Protein AF-A0A926ENS4-F1 (afdb_monomer)

Mean predicted aligned error: 11.13 Å

Radius of gyration: 19.68 Å; Cα contacts (8 Å, |Δi|>4): 0; chains: 1; bounding box: 40×20×49 Å

Sequence (47 aa):
MKKILLYISSLVASFAFIVTSSNVNTTCAFLIHQPKLPQGAEKLSKH

Solvent-accessible surface area (backbone atoms only — not comparable to full-atom values): 2923 Å² total; per-residue (Å²): 109,71,67,57,52,52,52,52,53,49,51,52,51,55,48,52,50,52,54,54,61,45,56,72,49,46,60,55,52,51,61,71,68,49,71,80,80,60,91,71,54,73,76,72,55,91,121

InterPro domains:
  IPR009229 AgrD, cyclic lactone autoinducer peptide [TIGR04223] (8-40)

Secondary structure (DSSP, 8-state):
-HHHHHHHHHHHHHHHHHHHHHHHHHHHHHHHSPPPPPTTGGGGS--

Structure (mmCIF, N/CA/C/O backbone):
data_AF-A0A926ENS4-F1
#
_entry.id   AF-A0A926ENS4-F1
#
loop_
_atom_site.group_PDB
_atom_site.id
_atom_site.type_symbol
_atom_site.label_atom_id
_atom_site.label_alt_id
_atom_site.label_comp_id
_atom_site.label_asym_id
_atom_site.label_entity_id
_atom_site.label_seq_id
_atom_site.pdbx_PDB_ins_code
_atom_site.Cartn_x
_atom_site.Cartn_y
_atom_site.Cartn_z
_atom_site.occupancy
_atom_site.B_iso_or_equiv
_atom_site.auth_seq_id
_atom_site.auth_comp_id
_atom_site.auth_asym_id
_atom_site.auth_atom_id
_atom_site.pdbx_PDB_model_num
ATOM 1 N N . MET A 1 1 ? -23.065 1.595 20.357 1.00 60.19 1 MET A N 1
ATOM 2 C CA . MET A 1 1 ? -23.088 2.462 19.155 1.00 60.19 1 MET A CA 1
ATOM 3 C C . MET A 1 1 ? -21.798 3.277 18.993 1.00 60.19 1 MET A C 1
ATOM 5 O O . MET A 1 1 ? -20.983 2.896 18.169 1.00 60.19 1 MET A O 1
ATOM 9 N N . LYS A 1 2 ? -21.530 4.322 19.800 1.00 80.75 2 LYS A N 1
ATOM 10 C CA . LYS A 1 2 ? -20.368 5.229 19.600 1.00 80.75 2 LYS A CA 1
ATOM 11 C C . LYS A 1 2 ? -18.982 4.551 19.633 1.00 80.75 2 LYS A C 1
ATOM 13 O O . LYS A 1 2 ? -18.146 4.857 18.797 1.00 80.75 2 LYS A O 1
ATOM 18 N N . LYS A 1 3 ? -18.749 3.592 20.541 1.00 88.31 3 LYS A N 1
ATOM 19 C CA . LYS A 1 3 ? -17.474 2.841 20.614 1.00 88.31 3 LYS A CA 1
ATOM 20 C C . LYS A 1 3 ? 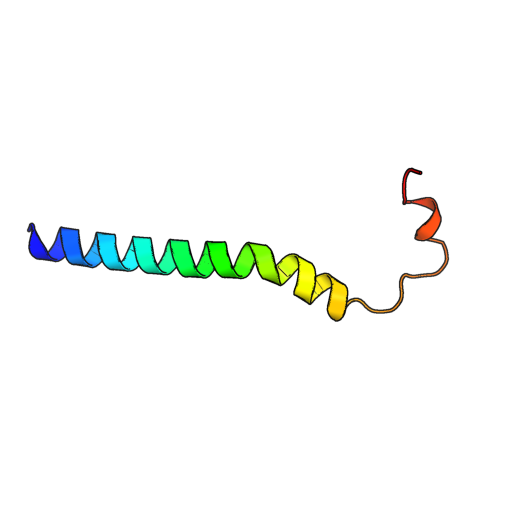-17.202 1.979 19.376 1.00 88.31 3 LYS A C 1
ATOM 22 O O . LYS A 1 3 ? -16.070 1.907 18.925 1.00 88.31 3 LYS A O 1
ATOM 27 N N . ILE A 1 4 ? -18.245 1.355 18.827 1.00 94.00 4 ILE A N 1
ATOM 28 C CA . ILE A 1 4 ? -18.146 0.522 17.619 1.00 94.00 4 ILE A CA 1
ATOM 29 C C . ILE A 1 4 ? -17.818 1.404 16.414 1.00 94.00 4 ILE A C 1
ATOM 31 O O . ILE A 1 4 ? -16.921 1.079 15.647 1.00 94.00 4 ILE A O 1
ATOM 35 N N . LEU A 1 5 ? -18.485 2.557 16.300 1.00 94.81 5 LEU A N 1
ATOM 36 C CA . LEU A 1 5 ? -18.199 3.535 15.252 1.00 94.81 5 LEU A CA 1
ATOM 37 C C . LEU A 1 5 ? -16.739 4.013 15.311 1.00 94.81 5 LEU A C 1
ATOM 39 O O . LEU A 1 5 ? -16.064 3.997 14.289 1.00 94.81 5 LEU A O 1
ATOM 43 N N . LEU A 1 6 ? -16.244 4.360 16.507 1.00 95.50 6 LEU A N 1
ATOM 44 C CA . LEU A 1 6 ? -14.854 4.786 16.716 1.00 95.50 6 LEU A CA 1
ATOM 45 C C . LEU A 1 6 ? -13.841 3.692 16.350 1.00 95.50 6 LEU A C 1
ATOM 47 O O . LEU A 1 6 ? -12.819 3.976 15.727 1.00 95.50 6 LEU A O 1
ATOM 51 N N . TYR A 1 7 ? -14.138 2.439 16.701 1.00 95.75 7 TYR A N 1
ATOM 52 C CA . TYR A 1 7 ? -13.290 1.298 16.363 1.00 95.75 7 TYR A CA 1
ATOM 53 C C . TYR A 1 7 ? -13.203 1.089 14.847 1.00 95.75 7 TYR A C 1
ATOM 55 O O . TYR A 1 7 ? -12.107 0.989 14.300 1.00 95.75 7 TYR A O 1
ATOM 63 N N . ILE A 1 8 ? -14.345 1.113 14.153 1.00 96.25 8 ILE A N 1
ATOM 64 C CA . ILE A 1 8 ? -14.397 0.975 12.691 1.00 96.25 8 ILE A CA 1
ATOM 65 C C 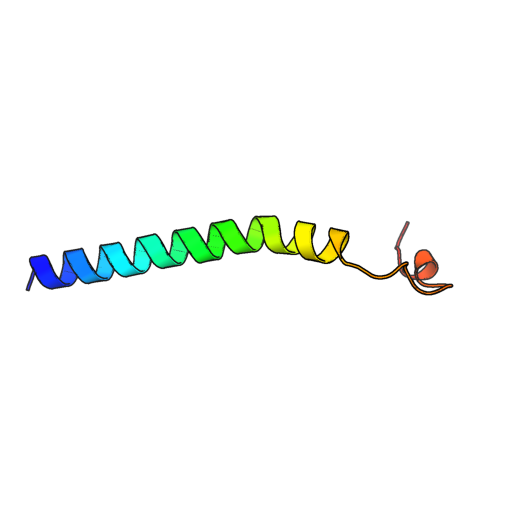. ILE A 1 8 ? -13.669 2.140 12.015 1.00 96.25 8 ILE A C 1
ATOM 67 O O . ILE A 1 8 ? -12.857 1.909 11.123 1.00 96.25 8 ILE A O 1
ATOM 71 N N . SER A 1 9 ? -13.891 3.382 12.458 1.00 94.88 9 SER A N 1
ATOM 72 C CA . SER A 1 9 ? -13.191 4.539 11.889 1.00 94.88 9 SER A CA 1
ATOM 73 C C . SER A 1 9 ? -11.680 4.464 12.094 1.00 94.88 9 SER A C 1
ATOM 75 O O . SER A 1 9 ? -10.930 4.809 11.186 1.00 94.88 9 SER A O 1
ATOM 77 N N . SER A 1 10 ? -11.225 3.968 13.248 1.00 95.38 10 SER A N 1
ATOM 78 C CA . SER A 1 10 ? -9.797 3.778 13.502 1.00 95.38 10 SER A CA 1
ATOM 79 C C . SER A 1 10 ? -9.209 2.701 12.593 1.00 95.38 10 SER A C 1
ATOM 81 O O . SER A 1 10 ? -8.124 2.899 12.056 1.00 95.38 10 SER A O 1
ATOM 83 N N . LEU A 1 11 ? -9.924 1.592 12.385 1.00 97.19 11 LEU A N 1
ATOM 84 C CA . LEU A 1 11 ? -9.487 0.513 11.500 1.00 97.19 11 LEU A CA 1
ATOM 85 C C . LEU A 1 11 ? -9.341 1.005 10.052 1.00 97.19 11 LEU A C 1
ATOM 87 O O . LEU A 1 11 ? -8.321 0.764 9.407 1.00 97.19 11 LEU A O 1
ATOM 91 N N . VAL A 1 12 ? -10.343 1.742 9.563 1.00 97.06 12 VAL A N 1
ATOM 92 C CA . VAL A 1 12 ? -10.345 2.318 8.210 1.00 97.06 1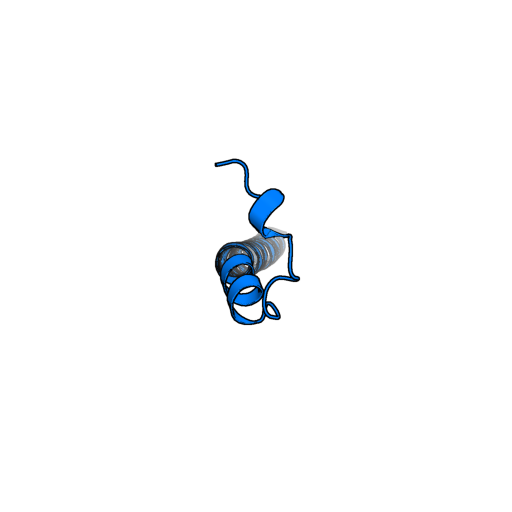2 VAL A CA 1
ATOM 93 C C . VAL A 1 12 ? -9.222 3.343 8.048 1.00 97.06 12 VAL A C 1
ATOM 95 O O . VAL A 1 12 ? -8.520 3.313 7.039 1.00 97.06 12 VAL A O 1
ATOM 98 N N . ALA A 1 13 ? -9.001 4.209 9.041 1.00 96.12 13 ALA A N 1
ATOM 99 C CA . ALA A 1 13 ? -7.921 5.194 9.006 1.00 96.12 13 ALA A CA 1
ATOM 100 C C . ALA A 1 13 ? -6.534 4.532 8.962 1.00 96.12 13 ALA A C 1
ATOM 102 O O . ALA A 1 13 ? -5.700 4.902 8.134 1.00 96.12 13 ALA A O 1
ATOM 103 N N . SER A 1 14 ? -6.294 3.516 9.798 1.00 95.81 14 SER A N 1
ATOM 104 C CA . SER A 1 14 ? -5.041 2.752 9.781 1.00 95.81 14 SER A CA 1
ATOM 105 C C . SER A 1 14 ? -4.826 2.033 8.449 1.00 95.81 14 SER A C 1
ATOM 107 O O . SER A 1 14 ? -3.719 2.047 7.914 1.00 95.81 14 SER A O 1
ATOM 109 N N . PHE A 1 15 ? -5.879 1.451 7.874 1.00 94.69 15 PHE A N 1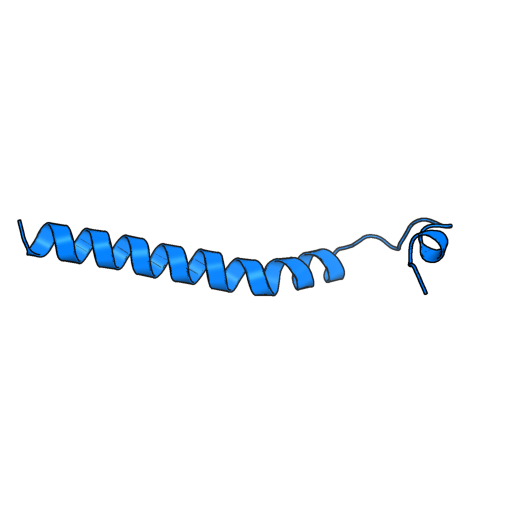
ATOM 110 C CA . PHE A 1 15 ? -5.795 0.792 6.575 1.00 94.69 15 PHE A CA 1
ATOM 111 C C . PHE A 1 15 ? -5.479 1.781 5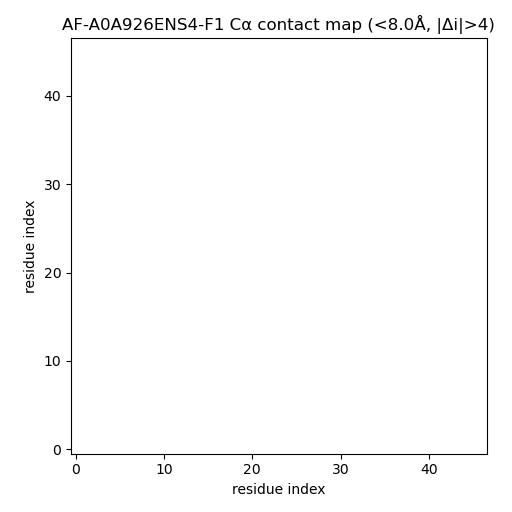.443 1.00 94.69 15 PHE A C 1
ATOM 113 O O . PHE A 1 15 ? -4.565 1.544 4.653 1.00 94.69 15 PHE A O 1
ATOM 120 N N . ALA A 1 16 ? -6.167 2.926 5.404 1.00 93.50 16 ALA A N 1
ATOM 121 C CA . ALA A 1 16 ? -5.909 3.985 4.430 1.00 93.50 16 ALA A CA 1
ATOM 122 C C . ALA A 1 16 ? -4.468 4.513 4.519 1.00 93.50 16 ALA A C 1
ATOM 124 O O . ALA A 1 16 ? -3.831 4.739 3.488 1.00 93.50 16 ALA A O 1
ATOM 125 N N . PHE A 1 17 ? -3.932 4.657 5.735 1.00 90.69 17 PHE A N 1
ATOM 126 C CA . PHE A 1 17 ? -2.541 5.046 5.955 1.00 90.69 17 PHE A CA 1
ATOM 127 C C . PHE A 1 17 ? -1.557 4.018 5.379 1.00 90.69 17 PHE A C 1
ATOM 129 O O . PHE A 1 17 ? -0.654 4.394 4.632 1.00 90.69 17 PHE A O 1
ATOM 136 N N . ILE A 1 18 ? -1.760 2.724 5.653 1.00 90.44 18 ILE A N 1
ATOM 137 C CA . ILE A 1 18 ? -0.905 1.641 5.137 1.00 90.44 18 ILE A CA 1
ATOM 138 C C . ILE A 1 18 ? -0.936 1.594 3.606 1.00 90.44 18 ILE A C 1
ATOM 140 O O . ILE A 1 18 ? 0.120 1.545 2.975 1.00 90.44 18 ILE A O 1
ATOM 144 N N . VAL A 1 19 ? -2.124 1.635 2.998 1.00 87.94 19 VAL A N 1
ATOM 145 C CA . VAL A 1 19 ? -2.279 1.606 1.533 1.00 87.94 19 VAL A CA 1
ATOM 146 C C . VAL A 1 19 ? -1.627 2.827 0.889 1.00 87.94 19 VAL A C 1
ATOM 148 O O . VAL A 1 19 ? -0.903 2.688 -0.096 1.00 87.94 19 VAL A O 1
ATOM 151 N N . THR A 1 20 ? -1.831 4.015 1.463 1.00 85.06 20 THR A N 1
ATOM 152 C CA . THR A 1 20 ? -1.241 5.255 0.941 1.00 85.06 20 THR A CA 1
ATOM 153 C C . THR A 1 20 ? 0.278 5.221 1.054 1.00 85.06 20 THR A C 1
ATOM 155 O O . THR A 1 20 ? 0.958 5.449 0.062 1.00 85.06 20 THR A O 1
ATOM 158 N N . SER A 1 21 ? 0.817 4.858 2.221 1.00 80.69 21 SER A N 1
ATOM 159 C CA . SER A 1 21 ? 2.264 4.737 2.438 1.00 80.69 21 SER A CA 1
ATOM 160 C C . SER A 1 21 ? 2.904 3.674 1.538 1.00 80.69 21 SER A C 1
ATOM 162 O O . SER A 1 21 ? 4.008 3.881 1.034 1.00 80.69 21 SER A O 1
ATOM 164 N N . SER A 1 22 ? 2.194 2.573 1.279 1.00 78.50 22 SER A N 1
ATOM 165 C CA . SER A 1 22 ? 2.653 1.535 0.356 1.00 78.50 22 SER A CA 1
ATOM 166 C C . SER A 1 22 ? 2.686 2.047 -1.083 1.00 78.50 22 SER A C 1
ATOM 16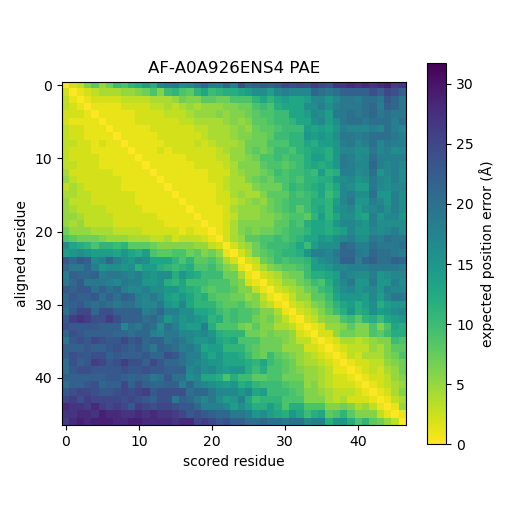8 O O . SER A 1 22 ? 3.675 1.807 -1.767 1.00 78.50 22 SER A O 1
ATOM 170 N N . ASN A 1 23 ? 1.673 2.802 -1.534 1.00 66.94 23 ASN A N 1
ATOM 171 C CA . ASN A 1 23 ? 1.586 3.251 -2.930 1.00 66.94 23 ASN A CA 1
ATOM 172 C C . ASN A 1 23 ? 2.770 4.141 -3.348 1.00 66.94 23 ASN A C 1
ATOM 174 O O . ASN A 1 23 ? 3.301 3.971 -4.449 1.00 66.94 23 ASN A O 1
ATOM 178 N N . VAL A 1 24 ? 3.230 5.028 -2.453 1.00 60.88 24 VAL A N 1
ATOM 179 C CA . VAL A 1 24 ? 4.275 6.010 -2.789 1.00 60.88 24 VAL A CA 1
ATOM 180 C C . VAL A 1 24 ? 5.622 5.314 -2.966 1.00 60.88 24 VAL A C 1
ATOM 182 O O . VAL A 1 24 ? 6.434 5.716 -3.795 1.00 60.88 24 VAL A O 1
ATOM 185 N N . ASN A 1 25 ? 5.831 4.222 -2.228 1.00 60.41 25 ASN A N 1
ATOM 186 C CA . ASN A 1 25 ? 7.067 3.448 -2.246 1.00 60.41 25 ASN A CA 1
ATOM 187 C C . ASN A 1 25 ? 7.034 2.261 -3.218 1.00 60.41 25 ASN A C 1
ATOM 189 O O . ASN A 1 25 ? 8.096 1.821 -3.661 1.00 60.41 25 ASN A O 1
ATOM 193 N N . THR A 1 26 ? 5.861 1.744 -3.601 1.00 59.19 26 THR A N 1
ATOM 194 C CA . THR A 1 26 ? 5.777 0.623 -4.551 1.00 59.19 26 THR A CA 1
ATOM 195 C C . THR A 1 26 ? 6.199 1.008 -5.959 1.00 59.19 26 THR A C 1
ATOM 197 O O . THR A 1 26 ? 6.819 0.188 -6.627 1.00 59.19 26 THR A O 1
ATOM 200 N N . THR A 1 27 ? 5.948 2.242 -6.408 1.00 58.78 27 THR A N 1
ATOM 201 C CA . THR A 1 27 ? 6.433 2.707 -7.720 1.00 58.78 27 THR A CA 1
ATOM 202 C C . THR A 1 27 ? 7.962 2.672 -7.766 1.00 58.78 27 THR A C 1
ATOM 204 O O . THR A 1 27 ? 8.544 2.181 -8.729 1.00 58.78 27 THR A O 1
ATOM 207 N N . CYS A 1 28 ? 8.619 3.088 -6.680 1.00 57.75 28 CYS A N 1
ATOM 208 C CA . CYS A 1 28 ? 10.069 3.002 -6.531 1.00 57.75 28 CYS A CA 1
ATOM 209 C C . CYS A 1 28 ? 10.553 1.544 -6.454 1.00 57.75 28 CYS A C 1
ATOM 211 O O . CYS A 1 28 ? 11.513 1.185 -7.130 1.00 57.75 28 CYS A O 1
ATOM 213 N N . ALA A 1 29 ? 9.873 0.679 -5.694 1.00 61.19 29 ALA A N 1
ATOM 214 C CA . ALA A 1 29 ? 10.222 -0.742 -5.601 1.00 61.19 29 ALA A CA 1
ATOM 215 C C . ALA A 1 29 ? 10.075 -1.479 -6.946 1.00 61.19 29 ALA A C 1
ATOM 217 O O . ALA A 1 29 ? 10.901 -2.328 -7.284 1.00 61.19 29 ALA A O 1
ATOM 218 N N . PHE A 1 30 ? 9.062 -1.122 -7.740 1.00 60.47 30 PHE A N 1
ATOM 219 C CA . PHE A 1 30 ? 8.841 -1.673 -9.075 1.00 60.47 30 PHE A CA 1
ATOM 220 C C . PHE A 1 30 ? 9.934 -1.239 -10.059 1.00 60.47 30 PHE A C 1
ATOM 222 O O . PHE A 1 30 ? 10.362 -2.036 -10.887 1.00 60.47 30 PHE A O 1
ATOM 229 N N . LEU A 1 31 ? 10.436 -0.006 -9.933 1.00 61.44 31 LEU A N 1
ATOM 230 C CA . LEU A 1 31 ? 11.586 0.477 -10.702 1.00 61.44 31 L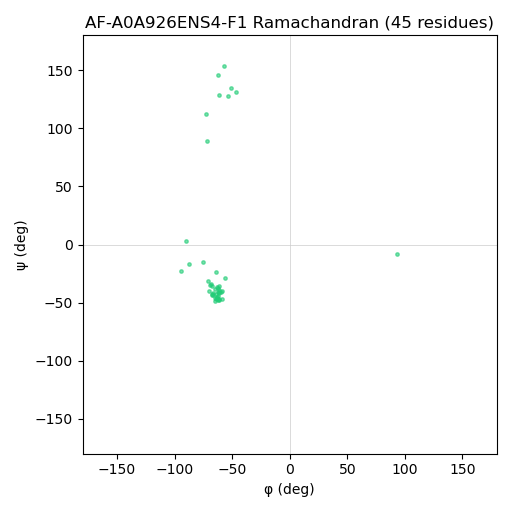EU A CA 1
ATOM 231 C C . LEU A 1 31 ? 12.898 -0.215 -10.291 1.00 61.44 31 LEU A C 1
ATOM 233 O O . LEU A 1 31 ? 13.734 -0.475 -11.149 1.00 61.44 31 LEU A O 1
ATOM 237 N N . ILE A 1 32 ? 13.077 -0.554 -9.008 1.00 65.25 32 ILE A N 1
ATOM 238 C CA . ILE A 1 32 ? 14.292 -1.226 -8.506 1.00 65.25 32 ILE A CA 1
ATOM 239 C C . ILE A 1 32 ? 14.382 -2.682 -8.988 1.00 65.25 32 ILE A C 1
ATOM 241 O O . ILE A 1 32 ? 15.466 -3.143 -9.339 1.00 65.25 32 ILE A O 1
ATOM 245 N N . HIS A 1 33 ? 13.260 -3.408 -9.025 1.00 71.62 33 HIS A N 1
ATOM 246 C CA . HIS A 1 33 ? 13.215 -4.790 -9.519 1.00 71.62 33 HIS A CA 1
ATOM 247 C C . HIS A 1 33 ? 12.941 -4.905 -11.020 1.00 71.62 33 HIS A C 1
ATOM 249 O O . HIS A 1 33 ? 12.821 -6.028 -11.522 1.00 71.62 33 HIS A O 1
ATOM 255 N N . GLN A 1 34 ? 12.839 -3.788 -11.749 1.00 68.50 34 GLN A N 1
ATOM 256 C CA . GLN A 1 34 ? 12.610 -3.869 -13.182 1.00 68.50 34 GLN A CA 1
ATOM 257 C C . GLN A 1 34 ? 13.788 -4.597 -13.849 1.00 68.50 34 GLN A C 1
ATOM 259 O O . GLN A 1 34 ? 14.949 -4.229 -13.638 1.00 68.50 34 GLN A O 1
ATOM 264 N N . PRO A 1 35 ? 13.520 -5.635 -14.666 1.00 73.38 35 PRO A N 1
ATOM 265 C CA . PRO A 1 35 ? 14.547 -6.176 -15.539 1.00 73.38 35 PRO A CA 1
ATOM 266 C C . PRO A 1 35 ? 15.067 -5.050 -16.437 1.00 73.38 35 PRO A C 1
ATOM 268 O O . PRO A 1 35 ? 14.354 -4.081 -16.707 1.00 73.38 35 PRO A O 1
ATOM 271 N N . LYS A 1 36 ? 16.316 -5.172 -16.903 1.00 75.12 36 LYS A N 1
ATOM 272 C CA . LYS A 1 36 ? 16.904 -4.197 -17.834 1.00 75.12 36 LYS A CA 1
ATOM 273 C C . LYS A 1 36 ? 15.908 -3.898 -18.956 1.00 75.12 36 LYS A C 1
ATOM 275 O O . LYS A 1 36 ? 15.3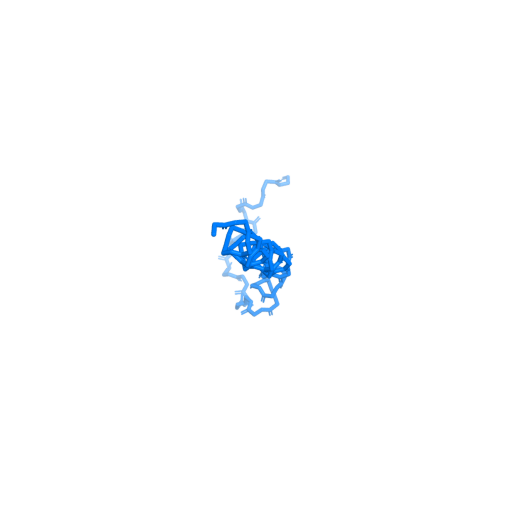52 -4.835 -19.532 1.00 75.12 36 LYS A O 1
ATOM 280 N N . LEU A 1 37 ? 15.686 -2.610 -19.236 1.00 77.50 37 LEU A N 1
ATOM 281 C CA . LEU A 1 37 ? 14.751 -2.189 -20.276 1.00 77.50 37 LEU A CA 1
ATOM 282 C C . LEU A 1 37 ? 15.057 -2.933 -21.589 1.00 77.50 37 LEU A C 1
ATOM 284 O O . LEU A 1 37 ? 16.230 -3.041 -21.964 1.00 77.50 37 LEU A O 1
ATOM 288 N N . PRO A 1 38 ? 14.035 -3.458 -22.288 1.00 81.56 38 PRO A N 1
ATOM 289 C CA . PRO A 1 38 ? 14.245 -4.144 -23.554 1.00 81.56 38 PRO A CA 1
ATOM 290 C C . PRO A 1 38 ? 14.829 -3.178 -24.594 1.00 81.56 38 PRO A C 1
ATOM 292 O O . PRO A 1 38 ? 14.503 -1.988 -24.606 1.00 81.56 38 PRO A O 1
ATOM 295 N N . GLN A 1 39 ? 15.695 -3.693 -25.475 1.00 83.25 39 GLN A N 1
ATOM 296 C CA . GLN A 1 39 ? 16.311 -2.900 -26.546 1.00 83.25 39 GLN A CA 1
ATOM 297 C C . GLN A 1 39 ? 15.223 -2.190 -27.371 1.00 83.25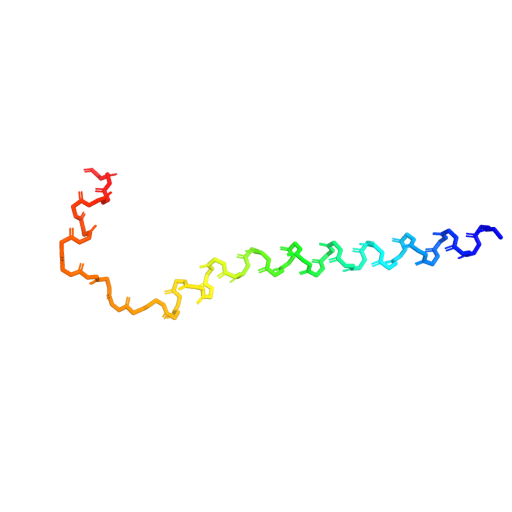 39 GLN A C 1
ATOM 299 O O . GLN A 1 39 ? 14.270 -2.825 -27.821 1.00 83.25 39 GLN A O 1
ATOM 304 N N . GLY A 1 40 ? 15.348 -0.871 -27.550 1.00 78.88 40 GLY A N 1
ATOM 305 C CA . GLY A 1 40 ? 14.371 -0.046 -28.270 1.00 78.88 40 GLY A CA 1
ATOM 306 C C . GLY A 1 40 ? 13.285 0.619 -27.413 1.00 78.88 40 GLY A C 1
ATOM 307 O O . GLY A 1 40 ? 12.592 1.495 -27.931 1.00 78.88 40 GLY A O 1
ATOM 308 N N . ALA A 1 41 ? 13.164 0.300 -26.116 1.00 79.19 41 ALA A N 1
ATOM 309 C CA . ALA A 1 41 ? 12.245 1.003 -25.206 1.00 79.19 41 ALA A CA 1
ATOM 310 C C . ALA A 1 41 ? 12.604 2.490 -25.011 1.00 79.19 41 ALA A C 1
ATOM 312 O O . ALA A 1 41 ? 11.735 3.309 -24.724 1.00 79.19 41 ALA A O 1
ATOM 313 N N . GLU A 1 42 ? 13.865 2.856 -25.243 1.00 80.12 42 GLU A N 1
ATOM 314 C CA . GLU A 1 42 ? 14.356 4.241 -25.251 1.00 80.12 42 GLU A CA 1
ATOM 315 C C . GLU A 1 42 ? 13.608 5.148 -26.244 1.00 80.12 42 GLU A C 1
ATOM 317 O O . GLU A 1 42 ? 13.426 6.330 -25.975 1.00 80.12 42 GLU A O 1
ATOM 322 N N . LYS A 1 43 ? 13.080 4.586 -27.342 1.00 81.19 43 LYS A N 1
ATOM 323 C CA . LYS A 1 43 ? 12.307 5.317 -28.363 1.00 81.19 43 LYS A CA 1
ATOM 324 C C . LYS A 1 43 ? 10.883 5.666 -27.921 1.00 81.19 43 LYS A C 1
ATOM 326 O O . LYS A 1 43 ? 10.212 6.450 -28.585 1.00 81.19 43 LYS A O 1
ATOM 331 N N . LEU A 1 44 ? 10.402 5.041 -26.844 1.00 79.75 44 LEU A N 1
ATOM 332 C CA . LEU A 1 44 ? 9.081 5.299 -26.264 1.00 79.75 44 LEU A CA 1
ATOM 333 C C . LEU A 1 44 ? 9.121 6.442 -25.244 1.00 79.75 44 LEU A C 1
ATOM 335 O O . LEU A 1 44 ? 8.074 6.992 -24.900 1.00 79.75 44 LEU A O 1
ATOM 339 N N . SER A 1 45 ? 10.315 6.809 -24.768 1.00 75.25 45 SER A N 1
ATOM 340 C CA . SER A 1 45 ? 10.496 8.000 -23.953 1.00 75.25 45 SER A CA 1
ATOM 341 C C . SER A 1 45 ? 10.355 9.221 -24.856 1.00 75.25 45 SER A C 1
ATOM 343 O O . SER A 1 45 ? 11.179 9.445 -25.740 1.00 75.25 45 SER A O 1
ATOM 345 N N . LYS A 1 46 ? 9.288 10.002 -24.661 1.00 68.06 46 LYS A N 1
ATOM 346 C CA . LYS A 1 46 ? 9.151 11.315 -25.297 1.00 68.06 46 LYS A CA 1
ATOM 347 C C . LYS A 1 46 ? 10.139 12.271 -24.628 1.00 68.06 46 LYS A C 1
ATOM 349 O O . LYS A 1 46 ? 9.788 12.905 -23.634 1.00 68.06 46 LYS A O 1
ATOM 354 N N . HIS A 1 47 ? 11.360 12.331 -25.144 1.00 55.50 47 HIS A N 1
ATOM 355 C CA . HIS A 1 47 ? 12.231 13.489 -24.977 1.00 55.50 47 HIS A CA 1
ATOM 356 C C . HIS A 1 47 ? 12.341 14.209 -26.317 1.00 55.50 47 HIS A C 1
ATOM 358 O O . HIS A 1 47 ? 12.497 13.499 -27.337 1.00 55.50 47 HIS A O 1
#

Organism: NCBI:txid2763679

Foldseek 3Di:
DVVVVVVVVVVVVVVVVVVVVCVVCVVVVCVVPDDDDPPPVVVVDDD

pLDDT: mean 79.25, std 13.47, range [55.5, 97.19]